Protein AF-A0A6N2MLY2-F1 (afdb_monomer_lite)

Organism: Salix viminalis (NCBI:txid40686)

Structure (mmCIF, N/CA/C/O backbone):
data_AF-A0A6N2MLY2-F1
#
_entry.id   AF-A0A6N2MLY2-F1
#
loop_
_atom_site.group_PDB
_atom_site.id
_atom_site.type_symbol
_atom_site.label_atom_id
_atom_site.label_alt_id
_atom_site.label_comp_id
_atom_site.label_asym_id
_atom_site.label_entity_id
_atom_site.label_seq_id
_atom_site.pdbx_PDB_ins_code
_atom_site.Cartn_x
_atom_site.Cartn_y
_atom_site.Cartn_z
_atom_site.occupancy
_atom_site.B_iso_or_equiv
_atom_site.auth_seq_id
_atom_site.auth_comp_id
_atom_site.auth_asym_id
_atom_site.auth_atom_id
_atom_site.pdbx_PDB_model_num
ATOM 1 N N . MET A 1 1 ? 10.409 -13.045 -7.594 1.00 63.88 1 MET A N 1
ATOM 2 C CA . MET A 1 1 ? 9.392 -12.150 -8.191 1.00 63.88 1 MET A CA 1
ATOM 3 C C . MET A 1 1 ? 9.226 -10.925 -7.301 1.00 63.88 1 MET A C 1
ATOM 5 O O . MET A 1 1 ? 9.151 -11.093 -6.085 1.00 63.88 1 MET A O 1
ATOM 9 N N . TYR A 1 2 ? 9.205 -9.722 -7.879 1.00 81.88 2 TYR A N 1
ATOM 10 C CA . TYR A 1 2 ? 8.959 -8.477 -7.143 1.00 81.88 2 TYR A CA 1
ATOM 11 C C . TYR A 1 2 ? 7.535 -8.428 -6.559 1.00 81.88 2 TYR A C 1
ATOM 13 O O . TYR A 1 2 ? 6.703 -9.290 -6.843 1.00 81.88 2 TYR A O 1
ATOM 21 N N . ALA A 1 3 ? 7.264 -7.439 -5.702 1.00 81.50 3 ALA A N 1
ATOM 22 C CA . ALA A 1 3 ? 5.965 -7.235 -5.044 1.00 81.50 3 ALA A CA 1
ATOM 23 C C . ALA A 1 3 ? 5.472 -8.386 -4.131 1.00 81.50 3 ALA A C 1
ATOM 25 O O . ALA A 1 3 ? 4.302 -8.429 -3.742 1.00 81.50 3 ALA A O 1
ATOM 26 N N . ARG A 1 4 ? 6.360 -9.304 -3.718 1.00 87.38 4 ARG A N 1
ATOM 27 C CA . ARG A 1 4 ? 6.032 -10.405 -2.790 1.00 87.38 4 ARG A CA 1
ATOM 28 C C . ARG A 1 4 ? 5.510 -9.903 -1.440 1.00 87.38 4 ARG A C 1
ATOM 30 O O . ARG A 1 4 ? 4.517 -10.422 -0.945 1.00 87.38 4 ARG A O 1
ATOM 37 N N . LYS A 1 5 ? 6.123 -8.851 -0.891 1.00 86.06 5 LYS A N 1
ATOM 38 C CA . LYS A 1 5 ? 5.700 -8.247 0.384 1.00 86.06 5 LYS A CA 1
ATOM 39 C C . LYS A 1 5 ? 4.276 -7.684 0.317 1.00 86.06 5 LYS A C 1
ATOM 41 O O . LYS A 1 5 ? 3.525 -7.812 1.278 1.00 86.06 5 LYS A O 1
ATOM 46 N N . GLY A 1 6 ? 3.893 -7.100 -0.824 1.00 86.81 6 GLY A N 1
ATOM 47 C CA . GLY A 1 6 ? 2.525 -6.634 -1.064 1.00 86.81 6 GLY A CA 1
ATOM 48 C C . GLY A 1 6 ? 1.519 -7.785 -1.092 1.00 86.81 6 GLY A C 1
ATOM 49 O O . GLY A 1 6 ? 0.458 -7.688 -0.482 1.00 86.81 6 GLY A O 1
ATOM 50 N N . TYR A 1 7 ? 1.871 -8.904 -1.732 1.00 87.94 7 TYR A N 1
ATOM 51 C CA . TYR A 1 7 ? 1.053 -10.119 -1.697 1.00 87.94 7 TYR A CA 1
ATOM 52 C C . TYR A 1 7 ? 0.901 -10.673 -0.277 1.00 87.94 7 TYR A C 1
ATOM 54 O O . TYR A 1 7 ? -0.216 -10.957 0.138 1.00 87.94 7 TYR A O 1
ATOM 62 N N . GLU A 1 8 ? 1.994 -10.792 0.477 1.00 88.88 8 GLU A N 1
ATOM 63 C CA . GLU A 1 8 ? 1.965 -11.290 1.857 1.00 88.88 8 GLU A CA 1
ATOM 64 C C . GLU A 1 8 ? 1.076 -10.411 2.748 1.00 88.88 8 GLU A C 1
ATOM 66 O O . GLU A 1 8 ? 0.329 -10.930 3.569 1.00 88.88 8 GLU A O 1
ATOM 71 N N . LEU A 1 9 ? 1.097 -9.085 2.564 1.00 88.38 9 LEU A N 1
ATOM 72 C CA . LEU A 1 9 ? 0.216 -8.160 3.285 1.00 88.38 9 LEU A CA 1
ATOM 73 C C . LEU A 1 9 ? -1.272 -8.455 3.036 1.00 88.38 9 LEU A C 1
ATOM 75 O O . LEU A 1 9 ? -2.050 -8.521 3.982 1.00 88.38 9 LEU A O 1
ATOM 79 N N . VAL A 1 10 ? -1.660 -8.655 1.775 1.00 89.38 10 VAL A N 1
ATOM 80 C CA . VAL A 1 10 ? -3.052 -8.974 1.415 1.00 89.38 10 VAL A CA 1
ATOM 81 C C . VAL A 1 10 ? -3.424 -10.398 1.831 1.00 89.38 10 VAL A C 1
ATOM 83 O O . VAL A 1 10 ? -4.554 -10.639 2.240 1.00 89.38 10 VAL A O 1
ATOM 86 N N . LYS A 1 11 ? -2.484 -11.345 1.760 1.00 89.88 11 LYS A N 1
ATOM 87 C CA . LYS A 1 11 ? -2.694 -12.726 2.205 1.00 89.88 11 LYS A CA 1
ATOM 88 C C . LYS A 1 11 ? -2.985 -12.787 3.702 1.00 89.88 11 LYS A C 1
ATOM 90 O O . LYS A 1 11 ? -3.939 -13.440 4.101 1.00 89.88 11 LYS A O 1
ATOM 95 N N . ASP A 1 12 ? -2.199 -12.089 4.514 1.00 86.81 12 ASP A N 1
ATOM 96 C CA . ASP A 1 12 ? -2.404 -12.066 5.964 1.00 86.81 12 ASP A CA 1
ATOM 97 C C . ASP A 1 12 ? -3.731 -11.407 6.331 1.00 86.81 12 ASP A C 1
ATOM 99 O O . ASP A 1 12 ? -4.419 -11.875 7.231 1.00 86.81 12 ASP A O 1
ATOM 103 N N . LEU A 1 13 ? -4.122 -10.371 5.587 1.00 85.44 13 LEU A N 1
ATOM 104 C CA . LEU A 1 13 ? -5.439 -9.762 5.724 1.00 85.44 13 LEU A CA 1
ATOM 105 C C . LEU A 1 13 ? -6.563 -10.759 5.406 1.00 85.44 13 LEU A C 1
ATOM 107 O O . LEU A 1 13 ? -7.532 -10.842 6.150 1.00 85.44 13 LEU A O 1
ATOM 111 N N . ALA A 1 14 ? -6.424 -11.532 4.326 1.00 86.56 14 ALA A N 1
ATOM 112 C CA . ALA A 1 14 ? -7.412 -12.528 3.913 1.00 86.56 14 ALA A CA 1
ATOM 113 C C . ALA A 1 14 ? -7.508 -13.729 4.868 1.00 86.56 14 ALA A C 1
ATOM 115 O O . ALA A 1 14 ? -8.560 -14.356 4.948 1.00 86.56 14 ALA A O 1
ATOM 116 N N . ASN A 1 15 ? -6.422 -14.048 5.575 1.00 86.56 15 ASN A N 1
ATOM 117 C CA . ASN A 1 15 ? -6.395 -15.108 6.582 1.00 86.56 15 ASN A CA 1
ATOM 118 C C . ASN A 1 15 ? -7.015 -14.682 7.923 1.00 86.56 15 ASN A C 1
ATOM 120 O O . ASN A 1 15 ? -7.272 -15.541 8.762 1.00 86.56 15 ASN A O 1
ATOM 124 N N . GLY A 1 16 ? -7.215 -13.381 8.153 1.00 80.44 16 GLY A N 1
ATOM 125 C CA . GLY A 1 16 ? -7.875 -12.877 9.355 1.00 80.44 16 GLY A CA 1
ATOM 126 C C . GLY A 1 16 ? -9.379 -13.162 9.360 1.00 80.44 16 GLY A C 1
ATOM 127 O O . GLY A 1 16 ? -10.010 -13.293 8.308 1.00 80.44 16 GLY A O 1
ATOM 128 N N . GLU A 1 17 ? -9.978 -13.223 10.550 1.00 80.50 17 GLU A N 1
ATOM 129 C CA . GLU A 1 17 ? -11.432 -13.342 10.677 1.00 80.50 17 GLU A CA 1
ATOM 130 C C . GLU A 1 17 ? -12.141 -12.110 10.097 1.00 80.50 17 GLU A C 1
ATOM 132 O O . GLU A 1 17 ? -11.753 -10.959 10.333 1.00 80.50 17 GLU A O 1
ATOM 137 N N . LYS A 1 18 ? -13.209 -12.345 9.325 1.00 75.56 18 LYS A N 1
ATOM 138 C CA . LYS A 1 18 ? -13.966 -11.271 8.671 1.00 75.56 18 LYS A CA 1
ATOM 139 C C . LYS A 1 18 ? -14.550 -10.315 9.711 1.00 75.56 18 LYS A C 1
ATOM 141 O O . LYS A 1 18 ? -15.327 -10.716 10.568 1.00 75.56 18 LYS A O 1
ATOM 146 N N . GLY A 1 19 ? -14.221 -9.031 9.579 1.00 72.00 19 GLY A N 1
ATOM 147 C CA . GLY A 1 19 ? -14.690 -7.977 10.481 1.00 72.00 19 GLY A CA 1
ATOM 148 C C . GLY A 1 19 ? -13.835 -7.791 11.736 1.00 72.00 19 GLY A C 1
ATOM 149 O O . GLY A 1 19 ? -14.078 -6.839 12.474 1.00 72.00 19 GLY A O 1
ATOM 150 N N . GLN A 1 20 ? -12.819 -8.630 11.961 1.00 80.06 20 GLN A N 1
ATOM 151 C CA . GLN A 1 20 ? -11.852 -8.420 13.030 1.00 80.06 20 GLN A CA 1
ATOM 152 C C . GLN A 1 20 ? -10.712 -7.521 12.544 1.00 80.06 20 GLN A C 1
ATOM 154 O O . GLN A 1 20 ? -10.056 -7.790 11.535 1.00 80.06 20 GLN A O 1
ATOM 159 N N . LEU A 1 21 ? -10.431 -6.457 13.296 1.00 83.44 21 LEU A N 1
ATOM 160 C CA . LEU A 1 21 ? -9.288 -5.601 13.015 1.00 83.44 21 LEU A CA 1
ATOM 161 C C . LEU A 1 21 ? -7.997 -6.300 13.463 1.00 83.44 21 LEU A C 1
ATOM 163 O O . LEU A 1 21 ? -7.779 -6.539 14.652 1.00 83.44 21 LEU A O 1
ATOM 167 N N . GLN A 1 22 ? -7.130 -6.608 12.502 1.00 85.62 22 GLN A N 1
ATOM 168 C CA . GLN A 1 22 ? -5.763 -7.058 12.773 1.00 85.62 22 GLN A CA 1
ATOM 169 C C . GLN A 1 22 ? -4.885 -5.873 13.228 1.00 85.62 22 GLN A C 1
ATOM 171 O O . GLN A 1 22 ? -5.194 -4.730 12.884 1.00 85.62 22 GLN A O 1
ATOM 176 N N . PRO A 1 23 ? -3.785 -6.080 13.972 1.00 86.94 23 PRO A N 1
ATOM 177 C CA . PRO A 1 23 ? -2.847 -5.004 14.296 1.00 86.94 23 PRO A CA 1
ATOM 178 C C . PRO A 1 23 ? -2.281 -4.332 13.038 1.00 86.94 23 PRO A C 1
ATOM 180 O O . PRO A 1 23 ? -1.987 -5.000 12.042 1.00 86.94 23 PRO A O 1
ATOM 183 N N . PHE A 1 24 ? -2.110 -3.009 13.066 1.00 85.31 24 PHE A N 1
ATOM 184 C CA . PHE A 1 24 ? -1.553 -2.284 11.928 1.00 85.31 24 PHE A CA 1
ATOM 185 C C . PHE A 1 24 ? -0.102 -2.712 11.642 1.00 85.31 24 PHE A C 1
ATOM 187 O O . PHE A 1 24 ? 0.805 -2.521 12.453 1.00 85.31 24 PHE A O 1
ATOM 194 N N . ASN A 1 25 ? 0.145 -3.274 10.456 1.00 82.06 25 ASN A N 1
ATOM 195 C CA . ASN A 1 25 ? 1.451 -3.830 10.108 1.00 82.06 25 ASN A CA 1
ATOM 196 C C . ASN A 1 25 ? 2.447 -2.760 9.613 1.00 82.06 25 ASN A C 1
ATOM 198 O O . ASN A 1 25 ? 2.718 -2.639 8.416 1.00 82.06 25 ASN A O 1
ATOM 202 N N . VAL A 1 26 ? 3.038 -2.009 10.551 1.00 75.38 26 VAL A N 1
ATOM 203 C CA . VAL A 1 26 ? 4.059 -0.977 10.267 1.00 75.38 26 VAL A CA 1
ATOM 204 C C . VAL A 1 26 ? 5.289 -1.574 9.570 1.00 75.38 26 VAL A C 1
A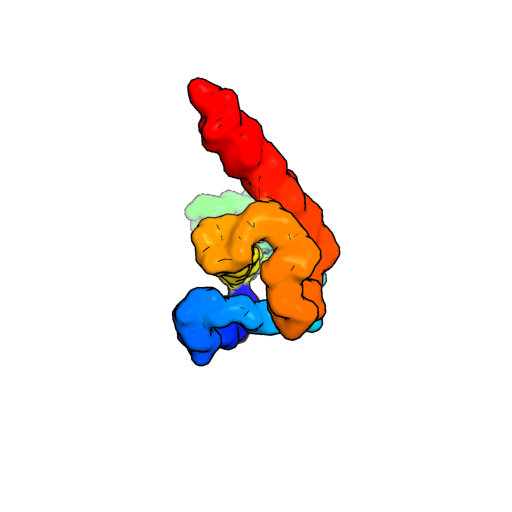TOM 206 O O . VAL A 1 26 ? 5.856 -0.976 8.658 1.00 75.38 26 VAL A O 1
ATOM 209 N N . ARG A 1 27 ? 5.689 -2.798 9.939 1.00 70.56 27 ARG A N 1
ATOM 210 C CA . ARG A 1 27 ? 6.902 -3.449 9.413 1.00 70.56 27 ARG A CA 1
ATOM 211 C C . ARG A 1 27 ? 6.833 -3.703 7.906 1.00 70.56 27 ARG A C 1
ATOM 213 O O . ARG A 1 27 ? 7.859 -3.700 7.228 1.00 70.56 27 ARG A O 1
ATOM 220 N N . ARG A 1 28 ? 5.634 -3.920 7.361 1.00 68.50 28 ARG A N 1
ATOM 221 C CA . ARG A 1 28 ? 5.431 -4.152 5.924 1.00 68.50 28 ARG A CA 1
ATOM 222 C C . ARG A 1 28 ? 5.238 -2.876 5.116 1.00 68.50 28 ARG A C 1
ATOM 224 O O . ARG A 1 28 ? 5.356 -2.941 3.897 1.00 68.50 28 ARG A O 1
ATOM 231 N N . PHE A 1 29 ? 5.103 -1.710 5.749 1.00 67.44 29 PHE A N 1
ATOM 232 C CA . PHE A 1 29 ? 5.168 -0.430 5.034 1.00 67.44 29 PHE A CA 1
ATOM 233 C C . PHE A 1 29 ? 6.541 -0.145 4.407 1.00 67.44 29 PHE A C 1
ATOM 235 O O . PHE A 1 29 ? 6.625 0.702 3.530 1.00 67.44 29 PHE A O 1
ATOM 242 N N . VAL A 1 30 ? 7.575 -0.943 4.715 1.00 71.25 30 VAL A N 1
ATOM 243 C CA . VAL A 1 30 ? 8.858 -1.005 3.977 1.00 71.25 30 VAL A CA 1
ATOM 244 C C . VAL A 1 30 ? 8.673 -1.354 2.482 1.00 71.25 30 VAL A C 1
ATOM 246 O O . VAL A 1 30 ? 9.605 -1.218 1.689 1.00 71.25 30 VAL A O 1
ATOM 249 N N . ILE A 1 31 ? 7.471 -1.765 2.050 1.00 79.50 31 ILE A N 1
ATOM 250 C CA . ILE A 1 31 ? 7.089 -1.788 0.626 1.00 79.50 31 ILE A CA 1
ATOM 251 C C . ILE A 1 31 ? 7.318 -0.413 -0.025 1.00 79.50 31 ILE A C 1
ATOM 253 O O . ILE A 1 31 ? 7.704 -0.373 -1.189 1.00 79.50 31 ILE A O 1
ATOM 257 N N . SER A 1 32 ? 7.163 0.699 0.706 1.00 79.75 32 SER A N 1
ATOM 258 C CA . SER A 1 32 ? 7.445 2.045 0.191 1.00 79.75 32 SER A CA 1
ATOM 259 C C . SER A 1 32 ? 8.893 2.184 -0.282 1.00 79.75 32 SER A C 1
ATOM 261 O O . SER A 1 32 ? 9.111 2.631 -1.402 1.00 79.75 32 SER A O 1
ATOM 263 N N . CYS A 1 33 ? 9.872 1.696 0.488 1.00 84.31 33 CYS A N 1
ATOM 264 C CA . CYS A 1 33 ? 11.281 1.705 0.090 1.00 84.31 33 CYS A CA 1
ATOM 265 C C . CYS A 1 33 ? 11.521 0.880 -1.184 1.00 84.31 33 CYS A C 1
ATOM 267 O O . CYS A 1 33 ? 12.276 1.296 -2.058 1.00 84.31 33 CYS A O 1
ATOM 269 N N . GLN A 1 34 ? 10.852 -0.272 -1.321 1.00 85.81 34 GLN A N 1
ATOM 270 C CA . GLN A 1 34 ? 10.934 -1.085 -2.542 1.00 85.81 34 GLN A CA 1
ATOM 271 C C . GLN A 1 34 ? 10.296 -0.385 -3.745 1.00 85.81 34 GLN A C 1
ATOM 273 O O . GLN A 1 34 ? 10.815 -0.477 -4.854 1.00 85.81 34 GLN A O 1
ATOM 278 N N . CYS A 1 35 ? 9.186 0.325 -3.539 1.00 89.75 35 CYS A N 1
ATOM 279 C CA . CYS A 1 35 ? 8.576 1.144 -4.579 1.00 89.75 35 CYS A CA 1
ATOM 280 C C . CYS A 1 35 ? 9.505 2.286 -5.002 1.00 89.75 35 CYS A C 1
ATOM 282 O O . CYS A 1 35 ? 9.659 2.513 -6.195 1.00 89.75 35 CYS A O 1
ATOM 284 N N . THR A 1 36 ? 10.167 2.959 -4.059 1.00 92.31 36 THR A N 1
ATOM 285 C CA . THR A 1 36 ? 11.156 3.995 -4.382 1.00 92.31 36 THR A CA 1
ATOM 286 C C . THR A 1 36 ? 12.289 3.423 -5.228 1.00 92.31 36 THR A C 1
ATOM 288 O O . THR A 1 36 ? 12.603 3.985 -6.272 1.00 92.31 36 THR A O 1
ATOM 291 N N . GLN A 1 37 ? 12.840 2.269 -4.842 1.00 91.88 37 GLN A N 1
ATOM 292 C CA . GLN A 1 37 ? 13.900 1.612 -5.606 1.00 91.88 37 GLN A CA 1
ATOM 293 C C . GLN A 1 37 ? 13.461 1.290 -7.043 1.00 91.88 37 GLN A C 1
ATOM 295 O O . GLN A 1 37 ? 14.121 1.693 -7.995 1.00 91.88 37 GLN A O 1
ATOM 300 N N . HIS A 1 38 ? 12.312 0.631 -7.216 1.00 93.06 38 HIS A N 1
ATOM 301 C CA . HIS A 1 38 ? 11.808 0.289 -8.549 1.00 93.06 38 HIS A CA 1
ATOM 302 C C . HIS A 1 38 ? 11.442 1.508 -9.394 1.00 93.06 38 HIS A C 1
ATOM 304 O O . HIS A 1 38 ? 11.536 1.453 -10.616 1.00 93.06 38 HIS A O 1
ATOM 310 N N . TYR A 1 39 ? 11.018 2.603 -8.765 1.00 94.38 39 TYR A N 1
ATOM 311 C CA . TYR A 1 39 ? 10.770 3.858 -9.462 1.00 94.38 39 TYR A CA 1
ATOM 312 C C . TYR A 1 39 ? 12.068 4.470 -10.003 1.00 94.38 39 TYR A C 1
ATOM 314 O O . TYR A 1 39 ? 12.100 4.890 -11.158 1.00 94.38 39 TYR A O 1
ATOM 322 N N . LEU A 1 40 ? 13.142 4.467 -9.208 1.00 96.06 40 LEU A N 1
ATOM 323 C CA . LEU A 1 40 ? 14.454 4.955 -9.639 1.00 96.06 40 LEU A CA 1
ATOM 324 C C . LEU A 1 40 ? 15.039 4.092 -10.766 1.00 96.06 40 LEU A C 1
ATOM 326 O O . LEU A 1 40 ? 15.507 4.631 -11.765 1.00 96.06 40 LEU A O 1
ATOM 330 N N . GLU A 1 41 ? 14.951 2.765 -10.645 1.00 94.38 41 GLU A N 1
ATOM 331 C CA . GLU A 1 41 ? 15.390 1.816 -11.682 1.00 94.38 41 GLU A CA 1
ATOM 332 C C . GLU A 1 41 ? 14.610 2.006 -12.991 1.00 94.38 41 GLU A C 1
ATOM 334 O O . GLU A 1 41 ? 15.200 2.098 -14.067 1.00 94.38 41 GLU A O 1
ATOM 339 N N . LEU A 1 42 ? 13.282 2.147 -12.902 1.00 94.56 42 LEU A N 1
ATOM 340 C CA . LEU A 1 42 ? 12.432 2.452 -14.051 1.00 94.56 42 LEU A CA 1
ATOM 341 C C . LEU A 1 42 ? 12.839 3.772 -14.716 1.00 94.56 42 LEU A C 1
ATOM 343 O O . LEU A 1 42 ? 12.949 3.838 -15.938 1.00 94.56 42 LEU A O 1
ATOM 347 N N . GLN A 1 43 ? 13.072 4.819 -13.924 1.00 95.00 43 GLN A N 1
ATOM 348 C CA . GLN A 1 43 ? 13.468 6.123 -14.445 1.00 95.00 43 GLN A CA 1
ATOM 349 C C . GLN A 1 43 ? 14.827 6.061 -15.155 1.00 95.00 43 GLN A C 1
ATOM 351 O O . GLN A 1 43 ? 14.978 6.665 -16.215 1.00 95.00 43 GLN A O 1
ATOM 356 N N . ALA A 1 44 ? 15.793 5.326 -14.601 1.00 95.00 44 ALA A N 1
ATOM 357 C CA . ALA A 1 44 ? 17.102 5.133 -15.217 1.00 95.00 44 ALA A CA 1
ATOM 358 C C . ALA A 1 44 ? 16.993 4.415 -16.572 1.00 95.00 44 ALA A C 1
ATOM 360 O O . ALA A 1 44 ? 17.578 4.872 -17.552 1.00 95.00 44 ALA A O 1
ATOM 361 N N . LEU A 1 45 ? 16.187 3.351 -16.657 1.00 92.38 45 LEU A N 1
ATOM 362 C CA . LEU A 1 45 ? 15.969 2.617 -17.908 1.00 92.38 45 LEU A CA 1
ATOM 363 C C . LEU A 1 45 ? 15.261 3.465 -18.968 1.00 92.38 45 LEU A C 1
ATOM 365 O O . LEU A 1 45 ? 15.645 3.435 -20.134 1.00 92.38 45 LEU A O 1
ATOM 369 N N . ILE A 1 46 ? 14.257 4.255 -18.573 1.00 90.19 46 ILE A N 1
ATOM 370 C CA . ILE A 1 46 ? 13.571 5.171 -19.494 1.00 90.19 46 ILE A CA 1
ATOM 371 C C . ILE A 1 46 ? 14.552 6.203 -20.060 1.00 90.19 46 ILE A C 1
ATOM 373 O O . ILE A 1 46 ? 14.543 6.435 -21.265 1.00 90.19 46 ILE A O 1
ATOM 377 N N . ARG A 1 47 ? 15.413 6.789 -19.217 1.00 92.50 47 ARG A N 1
ATOM 378 C CA . ARG A 1 47 ? 16.427 7.759 -19.665 1.00 92.50 47 ARG A CA 1
ATOM 379 C C . ARG A 1 47 ? 17.419 7.134 -20.640 1.00 92.50 47 ARG A C 1
ATOM 381 O O . ARG A 1 47 ? 17.634 7.690 -21.707 1.00 92.50 47 ARG A O 1
ATOM 388 N N . LYS A 1 48 ? 17.936 5.947 -20.318 1.00 91.06 48 LYS A N 1
ATOM 389 C CA . LYS A 1 48 ? 18.857 5.212 -21.192 1.00 91.06 48 LYS A CA 1
ATOM 390 C C . LYS A 1 48 ? 18.250 4.958 -22.579 1.00 91.06 48 LYS A C 1
ATOM 392 O O . LYS A 1 48 ? 18.868 5.266 -23.589 1.00 91.06 48 LYS A O 1
ATOM 397 N N . MET A 1 49 ? 17.007 4.472 -22.635 1.00 89.12 49 MET A N 1
ATOM 398 C CA . MET A 1 49 ? 16.321 4.234 -23.914 1.00 89.12 49 MET A CA 1
ATOM 399 C C . MET A 1 49 ? 16.072 5.526 -24.709 1.00 89.12 49 MET A C 1
ATOM 401 O O . MET A 1 49 ? 16.105 5.502 -25.938 1.00 89.12 49 MET A O 1
ATOM 405 N N . GLN A 1 50 ? 15.823 6.651 -24.026 1.00 87.75 50 GLN A N 1
ATOM 406 C CA . GLN A 1 50 ? 15.675 7.963 -24.665 1.00 87.75 50 GLN A CA 1
ATOM 407 C C . GLN A 1 50 ? 16.996 8.463 -25.263 1.00 87.75 50 GLN A C 1
ATOM 409 O O . GLN A 1 50 ? 16.996 8.974 -26.380 1.00 87.75 50 GLN A O 1
ATOM 414 N N . GLU A 1 51 ? 18.108 8.302 -24.544 1.00 89.69 51 GLU A N 1
ATOM 415 C CA . GLU A 1 51 ? 19.454 8.682 -24.998 1.00 89.69 51 GLU A CA 1
ATOM 416 C C . GLU A 1 51 ? 19.900 7.863 -26.216 1.00 89.69 51 GLU A C 1
ATOM 418 O O . GLU A 1 51 ? 20.493 8.403 -27.146 1.00 89.69 51 GLU A O 1
ATOM 423 N N . GLU A 1 52 ? 19.552 6.578 -26.254 1.00 86.81 52 GLU A N 1
ATOM 424 C CA . GLU A 1 52 ? 19.848 5.681 -27.376 1.00 86.81 52 GLU A CA 1
ATOM 425 C C . GLU A 1 52 ? 18.889 5.865 -28.573 1.00 86.81 52 GLU A C 1
ATOM 427 O O . GLU A 1 52 ? 19.017 5.168 -29.579 1.00 86.81 52 GLU A O 1
ATOM 432 N N . SER A 1 53 ? 17.936 6.808 -28.507 1.00 78.62 53 SER A N 1
ATOM 433 C CA . SER A 1 53 ? 16.901 7.052 -29.532 1.00 78.62 53 SER A CA 1
ATOM 434 C C . SER A 1 53 ? 16.101 5.798 -29.922 1.00 78.62 53 SER A C 1
ATOM 436 O O . SER A 1 53 ? 15.647 5.652 -31.057 1.00 78.62 53 SER A O 1
ATOM 438 N N . VAL A 1 54 ? 15.921 4.876 -28.972 1.00 76.50 54 VAL A N 1
ATOM 439 C CA . VAL A 1 54 ? 15.226 3.609 -29.206 1.00 76.50 54 VAL A CA 1
ATOM 440 C C . VAL A 1 54 ? 13.726 3.866 -29.310 1.00 76.50 54 VAL A C 1
ATOM 442 O O . VAL A 1 54 ? 13.096 4.330 -28.356 1.00 76.50 54 VAL A O 1
ATOM 445 N N . ASP A 1 55 ? 13.125 3.517 -30.451 1.00 73.19 55 ASP A N 1
ATOM 446 C CA . ASP A 1 55 ? 11.669 3.520 -30.570 1.00 73.19 55 ASP A CA 1
ATOM 447 C C . ASP A 1 55 ? 11.082 2.398 -29.702 1.00 73.19 55 ASP A C 1
ATOM 449 O O . ASP A 1 55 ? 11.180 1.209 -30.013 1.00 73.19 55 ASP A O 1
ATOM 453 N N . VAL A 1 56 ? 10.446 2.796 -28.599 1.00 69.44 56 VAL A N 1
ATOM 454 C CA . VAL A 1 56 ? 9.802 1.919 -27.610 1.00 69.44 56 VAL A CA 1
ATOM 455 C C . VAL A 1 56 ? 8.672 1.077 -28.220 1.00 69.44 56 VAL A C 1
ATOM 457 O O . VAL A 1 56 ? 8.324 0.030 -27.669 1.00 69.44 56 VAL A O 1
ATOM 460 N N . ARG A 1 57 ? 8.063 1.521 -29.329 1.00 67.31 57 ARG A N 1
ATOM 461 C CA . ARG A 1 57 ? 6.967 0.808 -30.005 1.00 67.31 57 ARG A CA 1
ATOM 462 C C . ARG A 1 57 ? 7.479 -0.300 -30.912 1.00 67.31 57 ARG A C 1
ATOM 464 O O . ARG A 1 57 ? 6.844 -1.353 -30.979 1.00 67.31 57 ARG A O 1
ATOM 471 N N . GLU A 1 58 ? 8.608 -0.075 -31.571 1.00 68.75 58 GLU A N 1
ATOM 472 C CA . GLU A 1 58 ? 9.171 -1.018 -32.542 1.00 68.75 58 GLU A CA 1
ATOM 473 C C . GLU A 1 58 ? 10.225 -1.940 -31.921 1.00 68.75 58 GLU A C 1
ATOM 475 O O . GLU A 1 58 ? 10.352 -3.102 -32.310 1.00 68.75 58 GLU A O 1
ATOM 480 N N . THR A 1 59 ? 10.928 -1.472 -30.888 1.00 68.88 59 THR A N 1
ATOM 481 C CA . THR A 1 59 ? 12.085 -2.169 -30.325 1.00 68.88 59 THR A CA 1
ATOM 482 C C . THR A 1 59 ? 11.789 -2.688 -28.922 1.00 68.88 59 THR A C 1
ATOM 484 O O . THR A 1 59 ? 11.877 -1.980 -27.920 1.00 68.88 59 THR A O 1
ATOM 487 N N . ARG A 1 60 ? 11.473 -3.982 -28.833 1.00 80.12 60 ARG A N 1
ATOM 488 C CA . ARG A 1 60 ? 11.304 -4.711 -27.564 1.00 80.12 60 ARG A CA 1
ATOM 489 C C . ARG A 1 60 ? 12.640 -5.284 -27.083 1.00 80.12 60 ARG A C 1
ATOM 491 O O . ARG A 1 60 ? 12.816 -6.498 -27.008 1.00 80.12 60 ARG A O 1
ATOM 498 N N . ASN A 1 61 ? 13.607 -4.408 -26.824 1.00 84.44 61 ASN A N 1
ATOM 499 C CA . ASN A 1 61 ? 14.920 -4.804 -26.311 1.00 84.44 61 ASN A CA 1
ATOM 500 C C . ASN A 1 61 ? 14.856 -5.218 -24.822 1.00 84.44 61 ASN A C 1
ATOM 502 O O . ASN A 1 61 ? 13.806 -5.170 -24.176 1.00 84.44 61 ASN A O 1
ATOM 506 N N . SER A 1 62 ? 15.992 -5.642 -24.260 1.00 88.62 62 SER A N 1
ATOM 507 C CA . SER A 1 62 ? 16.094 -6.020 -22.842 1.00 88.62 62 SER A CA 1
ATOM 508 C C . SER A 1 62 ? 15.653 -4.902 -21.893 1.00 88.62 62 SER A C 1
ATOM 510 O O . SER A 1 62 ? 15.000 -5.174 -20.886 1.00 88.62 62 SER A O 1
ATOM 512 N N . ASP A 1 63 ? 15.970 -3.653 -22.230 1.00 89.12 63 ASP A N 1
ATOM 513 C CA . ASP A 1 63 ? 15.696 -2.486 -21.391 1.00 89.12 63 ASP A CA 1
ATOM 514 C C . ASP A 1 63 ? 14.197 -2.167 -21.343 1.00 89.12 63 ASP A C 1
ATOM 516 O O . ASP A 1 63 ? 13.666 -1.878 -20.268 1.00 89.12 63 ASP A O 1
ATOM 520 N N . HIS A 1 64 ? 13.487 -2.338 -22.465 1.00 89.25 64 HIS A N 1
ATOM 521 C CA . HIS A 1 64 ? 12.029 -2.253 -22.529 1.00 89.25 64 HIS A CA 1
ATOM 522 C C . HIS A 1 64 ? 11.372 -3.243 -21.561 1.00 89.25 64 HIS A C 1
ATOM 524 O O . HIS A 1 64 ? 10.516 -2.869 -20.755 1.00 89.25 64 HIS A O 1
ATOM 530 N N . TYR A 1 65 ? 11.782 -4.515 -21.604 1.00 90.69 65 TYR A N 1
ATOM 531 C CA . TYR A 1 65 ? 11.226 -5.535 -20.714 1.00 90.69 65 TYR A CA 1
ATOM 532 C C . TYR A 1 65 ? 11.630 -5.320 -19.249 1.00 90.69 65 TYR A C 1
ATOM 534 O O . TYR A 1 65 ? 10.807 -5.541 -18.359 1.00 90.69 65 TYR A O 1
ATOM 542 N N . GLY A 1 66 ? 12.845 -4.830 -18.986 1.00 92.19 66 GLY A N 1
ATOM 543 C CA . GLY A 1 66 ? 13.273 -4.412 -17.649 1.00 92.19 66 GLY A CA 1
ATOM 544 C C . GLY A 1 66 ? 12.375 -3.308 -17.085 1.00 92.19 66 GLY A C 1
ATOM 545 O O . GLY A 1 66 ? 11.809 -3.454 -15.998 1.00 92.19 66 GLY A O 1
ATOM 546 N N . ALA A 1 67 ? 12.151 -2.245 -17.863 1.00 91.94 67 ALA A N 1
ATOM 547 C CA . ALA A 1 67 ? 11.267 -1.142 -17.500 1.00 91.94 67 ALA A CA 1
ATOM 548 C C . ALA A 1 67 ? 9.828 -1.630 -17.256 1.00 91.94 67 ALA A C 1
ATOM 550 O O . ALA A 1 67 ? 9.208 -1.281 -16.247 1.00 91.94 67 ALA A O 1
ATOM 551 N N . LEU A 1 68 ? 9.311 -2.506 -18.123 1.00 92.00 68 LEU A N 1
ATOM 552 C CA . LEU A 1 68 ? 7.977 -3.086 -17.970 1.00 92.00 68 LEU A CA 1
ATOM 553 C C . LEU A 1 68 ? 7.837 -3.867 -16.655 1.00 92.00 68 LEU A C 1
ATOM 555 O O . LEU A 1 68 ? 6.839 -3.713 -15.949 1.00 92.00 68 LEU A O 1
ATOM 559 N N . ILE A 1 69 ? 8.838 -4.668 -16.282 1.00 93.56 69 ILE A N 1
ATOM 560 C CA . ILE A 1 69 ? 8.823 -5.434 -15.029 1.00 93.56 69 ILE A CA 1
ATOM 561 C C . ILE A 1 69 ? 8.780 -4.497 -13.813 1.00 93.56 69 ILE A C 1
ATOM 563 O O . ILE A 1 69 ? 7.974 -4.724 -12.900 1.00 93.56 69 ILE A O 1
ATOM 567 N N . HIS A 1 70 ? 9.590 -3.435 -13.789 1.00 94.81 70 HIS A N 1
ATOM 568 C CA . HIS A 1 70 ? 9.565 -2.454 -12.700 1.00 94.81 70 HIS A CA 1
ATOM 569 C C . HIS A 1 70 ? 8.220 -1.722 -12.627 1.00 94.81 70 HIS A C 1
ATOM 571 O O . HIS A 1 70 ? 7.624 -1.631 -11.550 1.00 94.81 70 HIS A O 1
ATOM 577 N N . HIS A 1 71 ? 7.684 -1.287 -13.769 1.00 93.81 71 HIS A N 1
ATOM 578 C CA . HIS A 1 71 ? 6.385 -0.623 -13.847 1.00 93.81 71 HIS A CA 1
ATOM 579 C C . HIS A 1 71 ? 5.240 -1.507 -13.324 1.00 93.81 71 HIS A C 1
ATOM 581 O O . HIS A 1 71 ? 4.470 -1.093 -12.453 1.00 93.81 71 HIS A O 1
ATOM 587 N N . LEU A 1 72 ? 5.163 -2.760 -13.782 1.00 94.19 72 LEU A N 1
ATOM 588 C CA . LEU A 1 72 ? 4.156 -3.719 -13.316 1.00 94.19 72 LEU A CA 1
ATOM 589 C C . LEU A 1 72 ? 4.296 -4.016 -11.817 1.00 94.19 72 LEU A C 1
ATOM 591 O O . LEU A 1 72 ? 3.293 -4.166 -11.114 1.00 94.19 72 LEU A O 1
ATOM 595 N N . SER A 1 73 ? 5.527 -4.054 -11.304 1.00 93.19 73 SER A N 1
ATOM 596 C CA . SER A 1 73 ? 5.800 -4.255 -9.877 1.00 93.19 73 SER A CA 1
ATOM 597 C C . SER A 1 73 ? 5.280 -3.096 -9.024 1.00 93.19 73 SER A C 1
ATOM 599 O O . SER A 1 73 ? 4.669 -3.333 -7.978 1.00 93.19 73 SER A O 1
ATOM 601 N N . LEU A 1 74 ? 5.447 -1.854 -9.491 1.00 93.81 74 LEU A N 1
ATOM 602 C CA . LEU A 1 74 ? 4.899 -0.659 -8.843 1.00 93.81 74 LEU A CA 1
ATOM 603 C C . LEU A 1 74 ? 3.369 -0.685 -8.808 1.00 93.81 74 LEU A C 1
ATOM 605 O O . LEU A 1 74 ? 2.779 -0.489 -7.744 1.00 93.81 74 LEU A O 1
ATOM 609 N N . ILE A 1 75 ? 2.722 -0.982 -9.940 1.00 93.94 75 ILE A N 1
ATOM 610 C CA . ILE A 1 75 ? 1.255 -1.077 -10.022 1.00 93.94 75 ILE A CA 1
ATOM 611 C C . ILE A 1 75 ? 0.733 -2.148 -9.063 1.00 93.94 75 ILE A C 1
ATOM 613 O O . ILE A 1 75 ? -0.235 -1.918 -8.332 1.00 93.94 75 ILE A O 1
ATOM 617 N N . ARG A 1 76 ? 1.390 -3.311 -9.024 1.00 92.88 76 ARG A N 1
ATOM 618 C CA . ARG A 1 76 ? 0.997 -4.408 -8.138 1.00 92.88 76 ARG A CA 1
ATOM 619 C C . ARG A 1 76 ? 1.120 -4.021 -6.666 1.00 92.88 76 ARG A C 1
ATOM 621 O O . ARG A 1 76 ? 0.169 -4.226 -5.916 1.00 92.88 76 ARG A O 1
ATOM 628 N N . ASN A 1 77 ? 2.237 -3.415 -6.261 1.00 91.75 77 ASN A N 1
ATOM 629 C CA . ASN A 1 77 ? 2.415 -2.928 -4.891 1.00 91.75 77 ASN A CA 1
ATOM 630 C C . ASN A 1 77 ? 1.387 -1.852 -4.525 1.00 91.75 77 ASN A C 1
ATOM 632 O O . ASN A 1 77 ? 0.790 -1.934 -3.453 1.00 91.75 77 ASN A O 1
ATOM 636 N N . LYS A 1 78 ? 1.122 -0.892 -5.423 1.00 92.00 78 LYS A N 1
ATOM 637 C CA . LYS A 1 78 ? 0.088 0.136 -5.228 1.00 92.00 78 LYS A CA 1
ATOM 638 C C . LYS A 1 78 ? -1.276 -0.504 -4.975 1.00 92.00 78 LYS A C 1
ATOM 640 O O . LYS A 1 78 ? -1.935 -0.156 -3.999 1.00 92.00 78 LYS A O 1
ATOM 645 N N . ARG A 1 79 ? -1.675 -1.476 -5.802 1.00 93.06 79 ARG A N 1
ATOM 646 C CA . ARG A 1 79 ? -2.949 -2.193 -5.646 1.00 93.06 79 ARG A CA 1
ATOM 647 C C . ARG A 1 79 ? -3.029 -2.934 -4.310 1.00 93.06 79 ARG A C 1
ATOM 649 O O . ARG A 1 79 ? -4.043 -2.823 -3.632 1.00 93.06 79 ARG A O 1
ATOM 656 N N . CYS A 1 80 ? -1.977 -3.656 -3.920 1.00 91.81 80 CYS A N 1
ATOM 657 C CA . CYS A 1 80 ? -1.940 -4.381 -2.647 1.00 91.81 80 CYS A CA 1
ATOM 658 C C . CYS A 1 80 ? -2.044 -3.443 -1.434 1.00 91.81 80 CYS A C 1
ATOM 660 O O . CYS A 1 80 ? -2.806 -3.724 -0.512 1.00 91.81 80 CYS A O 1
ATOM 662 N N . LEU A 1 81 ? -1.317 -2.321 -1.447 1.00 90.69 81 LEU A N 1
ATOM 663 C CA . LEU A 1 81 ? -1.366 -1.325 -0.374 1.00 90.69 81 LEU A CA 1
ATOM 664 C C . LEU A 1 81 ? -2.743 -0.662 -0.282 1.00 90.69 81 LEU A C 1
ATOM 666 O O . LEU A 1 81 ? -3.296 -0.559 0.809 1.00 90.69 81 LEU A O 1
ATOM 670 N N . ME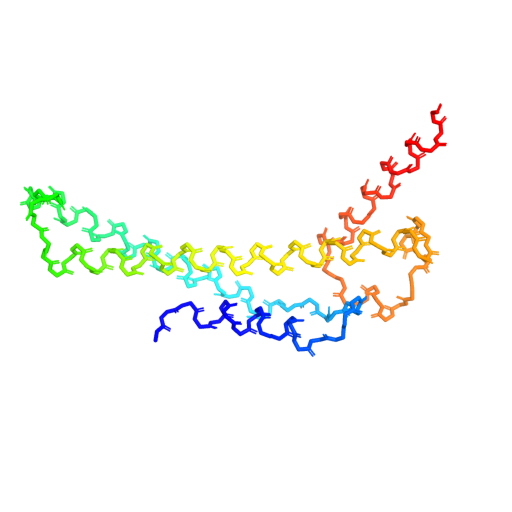T A 1 82 ? -3.316 -0.259 -1.419 1.00 92.25 82 MET A N 1
ATOM 671 C CA . MET A 1 82 ? -4.657 0.326 -1.456 1.00 92.25 82 MET A CA 1
ATOM 672 C C . MET A 1 82 ? -5.716 -0.656 -0.959 1.00 92.25 82 MET A C 1
ATOM 674 O O . MET A 1 82 ? -6.556 -0.266 -0.159 1.00 92.25 82 MET A O 1
ATOM 678 N N . ALA A 1 83 ? -5.655 -1.924 -1.376 1.00 92.06 83 ALA A N 1
ATOM 679 C CA . ALA A 1 83 ? -6.586 -2.950 -0.910 1.00 92.06 83 ALA A CA 1
ATOM 680 C C . ALA A 1 83 ? -6.504 -3.148 0.612 1.00 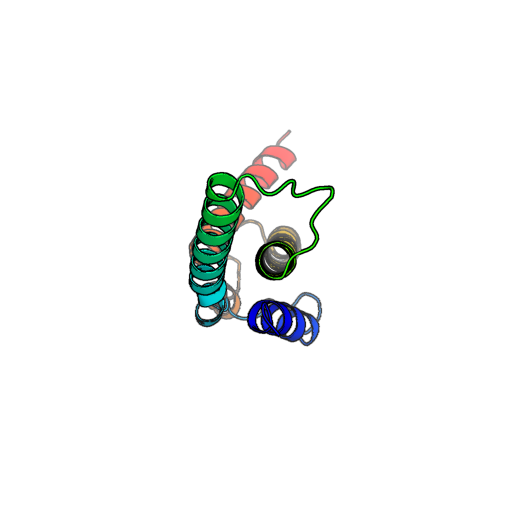92.06 83 ALA A C 1
ATOM 682 O O . ALA A 1 83 ? -7.534 -3.216 1.277 1.00 92.06 83 ALA A O 1
ATOM 683 N N . TYR A 1 84 ? -5.288 -3.182 1.166 1.00 90.62 84 TYR A N 1
ATOM 684 C CA . TYR A 1 84 ? -5.079 -3.297 2.608 1.00 90.62 84 TYR A CA 1
ATOM 685 C C . TYR A 1 84 ? -5.650 -2.100 3.379 1.00 90.62 84 TYR A C 1
ATOM 687 O O . TYR A 1 84 ? -6.402 -2.287 4.333 1.00 90.62 84 TYR A O 1
ATOM 695 N N . VAL A 1 85 ? -5.332 -0.872 2.955 1.00 91.06 85 VAL A N 1
ATOM 696 C CA . VAL A 1 85 ? -5.821 0.347 3.621 1.00 91.06 85 VAL A CA 1
ATOM 697 C C . VAL A 1 85 ? -7.339 0.477 3.493 1.00 91.06 85 VAL A C 1
ATOM 699 O O . VAL A 1 85 ? -8.003 0.789 4.475 1.00 91.06 85 VAL A O 1
ATOM 702 N N . HIS A 1 86 ? -7.896 0.199 2.312 1.00 91.81 86 HIS A N 1
ATOM 703 C CA . HIS A 1 86 ? -9.335 0.274 2.066 1.00 91.81 86 HIS A CA 1
ATOM 704 C C . HIS A 1 86 ? -10.113 -0.694 2.954 1.00 91.81 86 HIS A C 1
ATOM 706 O O . HIS A 1 86 ? -11.036 -0.284 3.647 1.00 91.81 86 HIS A O 1
ATOM 712 N N . ASN A 1 87 ? -9.709 -1.965 2.989 1.00 91.19 87 ASN A N 1
ATOM 713 C CA . ASN A 1 87 ? -10.394 -2.957 3.808 1.00 91.19 87 ASN A CA 1
ATOM 714 C C . ASN A 1 87 ? -10.353 -2.603 5.301 1.00 91.19 87 ASN A C 1
ATOM 716 O O . ASN A 1 87 ? -11.346 -2.754 6.007 1.00 91.19 87 ASN A O 1
ATOM 720 N N . ARG A 1 88 ? -9.224 -2.075 5.787 1.00 91.19 88 ARG A N 1
ATOM 721 C CA . ARG A 1 88 ? -9.137 -1.587 7.167 1.00 91.19 88 ARG A CA 1
ATOM 722 C C . ARG A 1 88 ? -10.051 -0.395 7.415 1.00 91.19 88 ARG A C 1
ATOM 724 O O . ARG A 1 88 ? -10.717 -0.370 8.444 1.00 91.19 88 ARG A O 1
ATOM 731 N N . ALA A 1 89 ? -10.122 0.554 6.482 1.00 91.44 89 ALA A N 1
ATOM 732 C CA . ALA A 1 89 ? -11.036 1.687 6.580 1.00 91.44 89 ALA A CA 1
ATOM 733 C C . ALA A 1 89 ? -12.504 1.232 6.651 1.00 91.44 89 ALA A C 1
ATOM 735 O O . ALA A 1 89 ? -13.235 1.739 7.493 1.00 91.44 89 ALA A O 1
ATOM 736 N N . GLU A 1 90 ? -12.919 0.235 5.862 1.00 90.88 90 GLU A N 1
ATOM 737 C CA . GLU A 1 90 ? -14.269 -0.349 5.946 1.00 90.88 90 GLU A CA 1
ATOM 738 C C . GLU A 1 90 ? -14.549 -0.960 7.326 1.00 90.88 90 GLU A C 1
ATOM 740 O O . GLU A 1 90 ? -15.614 -0.746 7.903 1.00 90.88 90 GLU A O 1
ATOM 745 N N . VAL A 1 91 ? -13.598 -1.710 7.892 1.00 89.69 91 VAL A N 1
ATOM 746 C CA . VAL A 1 91 ? -13.743 -2.276 9.245 1.00 89.69 91 VAL A CA 1
ATOM 747 C C . VAL A 1 91 ? -13.858 -1.161 10.292 1.00 89.69 91 VAL A C 1
ATOM 749 O O . VAL A 1 91 ? -14.721 -1.232 11.163 1.00 89.69 91 VAL A O 1
ATOM 752 N N . ILE A 1 92 ? -13.048 -0.107 10.171 1.00 89.62 92 ILE A N 1
ATOM 753 C CA . ILE A 1 92 ? -13.066 1.056 11.067 1.00 89.62 92 ILE A CA 1
ATOM 754 C C . ILE A 1 92 ? -14.401 1.810 10.987 1.00 89.62 92 ILE A C 1
ATOM 756 O O . ILE A 1 92 ? -14.979 2.134 12.020 1.00 89.62 92 ILE A O 1
ATOM 760 N N . GLN A 1 93 ? -14.925 2.045 9.782 1.00 89.38 93 GLN A N 1
ATOM 761 C CA . GLN A 1 93 ? -16.249 2.647 9.587 1.00 89.38 93 GLN A CA 1
ATOM 762 C C . GLN A 1 93 ? -17.350 1.786 10.213 1.00 89.38 93 GLN A C 1
ATOM 764 O O . GLN A 1 93 ? -18.239 2.301 10.882 1.00 89.38 93 GLN A O 1
ATOM 769 N N . ASN A 1 94 ? -17.273 0.463 10.056 1.00 87.69 94 ASN A N 1
ATOM 770 C CA . ASN A 1 94 ? -18.244 -0.452 10.653 1.00 87.69 94 ASN A CA 1
ATOM 771 C C . ASN A 1 94 ? -18.240 -0.414 12.187 1.00 87.69 94 ASN A C 1
ATOM 773 O O . ASN A 1 94 ? -19.280 -0.668 12.792 1.00 87.69 94 ASN A O 1
ATOM 777 N N . PHE A 1 95 ? -17.115 -0.090 12.834 1.00 85.38 95 PHE A N 1
ATOM 778 C CA . PHE A 1 95 ? -17.105 0.099 14.285 1.00 85.38 95 PHE A CA 1
ATOM 779 C C . PHE A 1 95 ? -17.934 1.302 14.730 1.00 85.38 95 PHE A C 1
ATOM 781 O O . PHE A 1 95 ? -18.602 1.199 15.757 1.00 85.38 95 PHE A O 1
ATOM 788 N N . ALA A 1 96 ? -17.962 2.378 13.932 1.00 84.44 96 ALA A N 1
ATOM 789 C CA . ALA A 1 96 ? -18.758 3.567 14.232 1.00 84.44 96 ALA A CA 1
ATOM 790 C C . ALA A 1 96 ? -20.254 3.228 14.377 1.00 84.44 96 ALA A C 1
ATOM 792 O O . ALA A 1 96 ? -20.954 3.778 15.220 1.00 84.44 96 ALA A O 1
ATOM 793 N N . TRP A 1 97 ? -20.729 2.266 13.580 1.00 83.00 97 TRP A N 1
ATOM 794 C CA . TRP A 1 97 ? -22.113 1.790 13.604 1.00 83.00 97 TRP A CA 1
ATOM 795 C C . TRP A 1 97 ? -22.389 0.714 14.659 1.00 83.00 97 TRP A C 1
ATOM 797 O O . TRP A 1 97 ? -23.521 0.591 15.117 1.00 83.00 97 TRP A O 1
ATOM 807 N N . LYS A 1 98 ? -21.390 -0.107 15.009 1.00 81.56 98 LYS A N 1
ATOM 808 C CA . LYS A 1 98 ? -21.567 -1.263 15.908 1.00 81.56 98 LYS A CA 1
ATOM 809 C C . LYS A 1 98 ? -21.332 -0.950 17.380 1.00 81.56 98 LYS A C 1
ATOM 811 O O . LYS A 1 98 ? -21.971 -1.570 18.222 1.00 81.56 98 LYS A O 1
ATOM 816 N N . VAL A 1 99 ? -20.364 -0.087 17.674 1.00 79.69 99 VAL A N 1
ATOM 817 C CA . VAL A 1 99 ? -19.900 0.186 19.043 1.00 79.69 99 VAL A CA 1
ATOM 818 C C . VAL A 1 99 ? -20.324 1.582 19.476 1.00 79.69 99 VAL A C 1
ATOM 820 O O . VAL A 1 99 ? -20.839 1.740 20.575 1.00 79.69 99 VAL A O 1
ATOM 823 N N . GLY A 1 100 ? -20.163 2.569 18.595 1.00 75.38 100 GLY A N 1
ATOM 824 C CA . GLY A 1 100 ? -20.491 3.958 18.885 1.00 75.38 100 GLY A CA 1
ATOM 825 C C . GLY A 1 100 ? -19.638 4.925 18.074 1.00 75.38 100 GLY A C 1
ATOM 826 O O . GLY A 1 100 ? -18.705 4.526 17.372 1.00 75.38 100 GLY A O 1
ATOM 827 N N . LEU A 1 101 ? -19.984 6.208 18.137 1.00 76.94 101 LEU A N 1
ATOM 828 C CA . LEU A 1 101 ? -19.334 7.249 17.340 1.00 76.94 101 LEU A CA 1
ATOM 829 C C . LEU A 1 101 ? -18.076 7.792 18.031 1.00 76.94 101 LEU A C 1
ATOM 831 O O . LEU A 1 101 ? -17.265 8.445 17.375 1.00 76.94 101 LEU A O 1
ATOM 835 N N . GLU A 1 102 ? -17.866 7.530 19.321 1.00 73.31 102 GLU A N 1
ATOM 836 C CA . GLU A 1 102 ? -16.708 8.054 20.040 1.00 73.31 102 GLU A CA 1
ATOM 837 C C . GLU A 1 102 ? -15.560 7.044 20.121 1.00 73.31 102 GLU A C 1
ATOM 839 O O . GLU A 1 102 ? -15.741 5.844 20.299 1.00 73.31 102 GLU A O 1
ATOM 844 N N . LEU A 1 103 ? -14.323 7.538 20.002 1.00 65.75 103 LEU A N 1
ATOM 845 C CA . LEU A 1 103 ? -13.133 6.681 20.051 1.00 65.75 103 LEU A CA 1
ATOM 846 C C . LEU A 1 103 ? -12.936 6.053 21.444 1.00 65.75 103 LEU A C 1
ATOM 848 O O . LEU A 1 103 ? -12.425 4.942 21.527 1.00 65.75 103 LEU A O 1
ATOM 852 N N . LEU A 1 104 ? -13.349 6.747 22.515 1.00 66.50 104 LEU A N 1
ATOM 853 C CA . LEU A 1 104 ? -13.298 6.238 23.894 1.00 66.50 104 LEU A CA 1
ATOM 854 C C . LEU A 1 104 ? -14.252 5.060 24.131 1.00 66.50 104 LEU A C 1
ATOM 856 O O . LEU A 1 104 ? -14.018 4.280 25.047 1.00 66.50 104 LEU A O 1
ATOM 860 N N . GLU A 1 105 ? -15.292 4.913 23.308 1.00 73.31 105 GLU A N 1
ATOM 861 C CA . GLU A 1 105 ? -16.246 3.801 23.396 1.00 73.31 105 GLU A CA 1
ATOM 862 C C . GLU A 1 105 ? -15.676 2.507 22.793 1.00 73.31 105 GLU A C 1
ATOM 864 O O . GLU A 1 105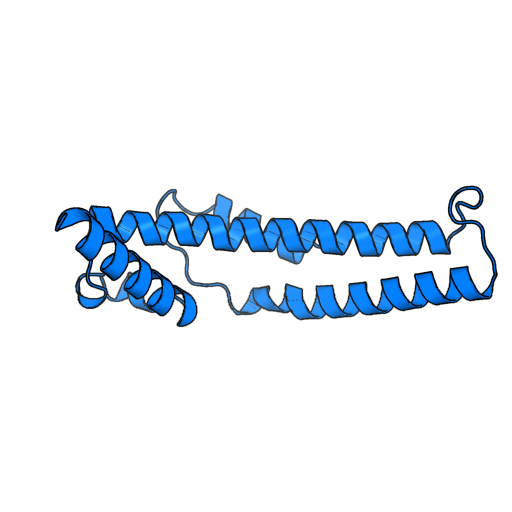 ? -16.217 1.424 23.014 1.00 73.31 105 GLU A O 1
ATOM 869 N N . LEU A 1 106 ? -14.568 2.586 22.044 1.00 77.56 106 LEU A N 1
ATOM 870 C CA . LEU A 1 106 ? -13.894 1.403 21.520 1.00 77.56 106 LEU A CA 1
ATOM 871 C C . LEU A 1 106 ? -13.101 0.691 22.624 1.00 77.56 106 LEU A C 1
ATOM 873 O O . LEU A 1 106 ? -12.332 1.349 23.326 1.00 77.56 106 LEU A O 1
ATOM 877 N N . PRO A 1 107 ? -13.174 -0.650 22.712 1.00 84.44 107 PRO A N 1
ATOM 878 C CA . PRO A 1 107 ? -12.305 -1.435 23.584 1.00 84.44 107 PRO A CA 1
ATOM 879 C C . PRO A 1 107 ? -10.822 -1.106 23.375 1.00 84.44 107 PRO A C 1
ATOM 881 O O . PRO A 1 107 ? -10.371 -0.910 22.237 1.00 84.44 107 PRO A O 1
ATOM 884 N N . GLU A 1 108 ? -10.058 -1.060 24.467 1.00 83.56 108 GLU A N 1
ATOM 885 C CA . GLU A 1 108 ? -8.638 -0.685 24.468 1.00 83.56 108 GLU A CA 1
ATOM 886 C C . GLU A 1 108 ? -7.820 -1.580 23.520 1.00 83.56 108 GLU A C 1
ATOM 888 O O . GLU A 1 108 ? -6.991 -1.089 22.750 1.00 83.56 108 GLU A O 1
ATOM 893 N N . GLU A 1 109 ? -8.172 -2.867 23.420 1.00 84.69 109 GLU A N 1
ATOM 894 C CA . GLU A 1 109 ? -7.522 -3.832 22.529 1.00 84.69 109 GLU A CA 1
ATOM 895 C C . GLU A 1 109 ? -7.692 -3.490 21.040 1.00 84.69 109 GLU A C 1
ATOM 897 O O . GLU A 1 109 ? -6.889 -3.907 20.200 1.00 84.69 109 GLU A O 1
ATOM 902 N N . ILE A 1 110 ? -8.752 -2.763 20.669 1.00 84.31 110 ILE A N 1
ATOM 903 C CA . ILE A 1 110 ? -8.956 -2.269 19.300 1.00 84.31 110 ILE A CA 1
ATOM 904 C C . ILE A 1 110 ? -8.185 -0.964 19.107 1.00 84.31 110 ILE A C 1
ATOM 906 O O . ILE A 1 110 ? -7.558 -0.772 18.061 1.00 84.31 110 ILE A O 1
ATOM 910 N N . GLN A 1 111 ? -8.182 -0.088 20.114 1.00 84.31 111 GLN A N 1
ATOM 911 C CA . GLN A 1 111 ? -7.465 1.184 20.060 1.00 84.31 111 GLN A CA 1
ATOM 912 C C . GLN A 1 111 ? -5.951 1.000 19.891 1.00 84.31 111 GLN A C 1
ATOM 914 O O . GLN A 1 111 ? -5.321 1.791 19.183 1.00 84.31 111 GLN A O 1
ATOM 919 N N . GLU A 1 112 ? -5.361 -0.035 20.488 1.00 88.25 112 GLU A N 1
ATOM 920 C CA . GLU A 1 112 ? -3.940 -0.372 20.323 1.00 88.25 112 GLU A CA 1
ATOM 921 C C . GLU A 1 112 ? -3.593 -0.859 18.907 1.00 88.25 112 GLU A C 1
ATOM 923 O O . GLU A 1 112 ? -2.488 -0.637 18.410 1.00 88.25 112 GLU A O 1
ATOM 928 N N . LYS A 1 113 ? -4.546 -1.492 18.213 1.00 89.12 113 LYS A N 1
ATOM 929 C CA . LYS A 1 113 ? -4.353 -2.027 16.853 1.00 89.12 113 LYS A CA 1
ATOM 930 C C . LYS A 1 113 ? -4.441 -0.963 15.759 1.00 89.12 113 LYS A C 1
ATOM 932 O O . LYS A 1 113 ? -4.079 -1.247 14.610 1.00 89.12 113 LYS A O 1
ATOM 937 N N . LEU A 1 114 ? -4.946 0.224 16.090 1.00 88.38 114 LEU A N 1
ATOM 938 C CA . LEU A 1 114 ? -5.106 1.349 15.174 1.00 88.38 114 LEU A CA 1
ATOM 939 C C . LEU A 1 114 ? -3.835 2.191 15.098 1.00 88.38 114 LEU A C 1
ATOM 941 O O . LEU A 1 114 ? -3.244 2.571 16.108 1.00 88.38 114 LEU A O 1
ATOM 945 N N . SER A 1 115 ? -3.464 2.575 13.881 1.00 90.81 115 SER A N 1
ATOM 946 C CA . SER A 1 115 ? -2.431 3.590 13.671 1.00 90.81 115 SER A CA 1
ATOM 947 C C . SER A 1 115 ? -2.936 5.002 14.034 1.00 90.81 115 SER A C 1
ATOM 949 O O . SER A 1 115 ? -4.143 5.258 13.998 1.00 90.81 115 SER A O 1
ATOM 951 N N . PRO A 1 116 ? -2.044 5.972 14.320 1.00 89.56 116 PRO A N 1
ATOM 952 C CA . PRO A 1 116 ? -2.446 7.353 14.614 1.00 89.56 116 PRO A CA 1
ATOM 953 C C . PRO A 1 116 ? -3.284 7.998 13.498 1.00 89.56 116 PRO A C 1
ATOM 955 O O . PRO A 1 116 ? -4.247 8.718 13.765 1.00 89.56 116 PRO A O 1
ATOM 958 N N . SER A 1 117 ? -2.957 7.705 12.236 1.00 90.19 117 SER A N 1
ATOM 959 C CA . SER A 1 117 ? -3.709 8.190 11.074 1.00 90.19 117 SER A CA 1
ATOM 960 C C . SER A 1 117 ? -5.113 7.587 10.998 1.00 90.19 117 SER A C 1
ATOM 962 O O . SER A 1 117 ? -6.056 8.291 10.649 1.00 90.19 117 SER A O 1
ATOM 964 N N . GLU A 1 118 ? -5.271 6.314 11.366 1.00 91.19 118 GLU A N 1
ATOM 965 C CA . GLU A 1 118 ? -6.574 5.644 11.429 1.00 91.19 118 GLU A CA 1
ATOM 966 C C . GLU A 1 118 ? -7.441 6.172 12.576 1.00 91.19 118 GLU A C 1
ATOM 968 O O . GLU A 1 118 ? -8.641 6.351 12.390 1.00 91.19 118 GLU A O 1
ATOM 973 N N . LYS A 1 119 ? -6.844 6.508 13.729 1.00 90.62 119 LYS A N 1
ATOM 974 C CA . LYS A 1 119 ? -7.558 7.175 14.834 1.00 90.62 119 LYS A CA 1
ATOM 975 C C . LYS A 1 119 ? -8.090 8.546 14.408 1.00 90.62 119 LYS A C 1
ATOM 977 O O . LYS A 1 119 ? -9.249 8.867 14.654 1.00 90.62 119 LYS A O 1
ATOM 982 N N . ASN A 1 120 ? -7.267 9.334 13.708 1.00 91.94 120 ASN A N 1
ATOM 983 C CA . ASN A 1 120 ? -7.688 10.619 13.139 1.00 91.94 120 ASN A CA 1
ATOM 984 C C . ASN A 1 120 ? -8.816 10.440 12.108 1.00 91.94 120 ASN A C 1
ATOM 986 O O . ASN A 1 120 ? -9.786 11.197 12.111 1.00 91.94 120 ASN A O 1
ATOM 990 N N . TYR A 1 121 ? -8.699 9.423 11.250 1.00 92.00 121 TYR A N 1
ATOM 991 C CA . TYR A 1 121 ? -9.719 9.080 10.263 1.00 92.00 121 TYR A CA 1
ATOM 992 C C . TYR A 1 121 ? -11.057 8.713 10.915 1.00 92.00 121 TYR A C 1
ATOM 994 O O . TYR A 1 121 ? -12.084 9.257 10.514 1.00 92.00 121 TYR A O 1
ATOM 1002 N N . PHE A 1 122 ? -11.039 7.857 11.942 1.00 90.06 122 PHE A N 1
ATOM 1003 C CA . PHE A 1 122 ? -12.235 7.482 12.695 1.00 90.06 122 PHE A CA 1
ATOM 1004 C C . PHE A 1 122 ? -12.916 8.711 13.300 1.00 90.06 122 PHE A C 1
ATOM 1006 O O . PHE A 1 122 ? -14.095 8.926 13.051 1.00 90.06 122 PHE A O 1
ATOM 1013 N N . GLY A 1 123 ? -12.165 9.584 13.984 1.00 89.50 123 GLY A N 1
ATOM 1014 C CA . GLY A 1 123 ? -12.725 10.807 14.570 1.00 89.50 123 GLY A CA 1
ATOM 1015 C C . GLY A 1 123 ? -13.413 11.709 13.538 1.00 89.50 123 GLY A C 1
ATOM 1016 O O . GLY A 1 123 ? -14.543 12.141 13.749 1.00 89.50 123 GLY A O 1
ATOM 1017 N N . LYS A 1 124 ? -12.778 11.936 12.379 1.00 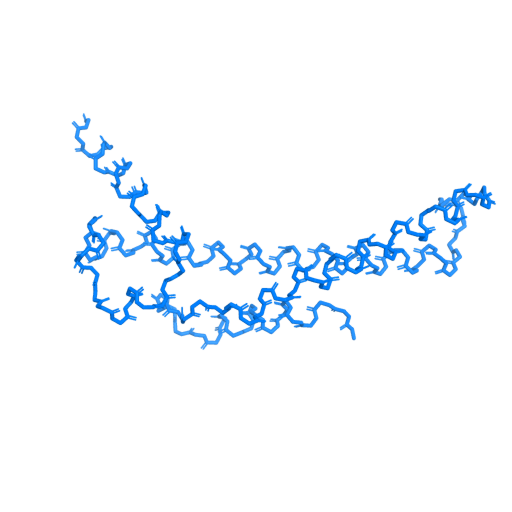90.75 124 LYS A N 1
ATOM 1018 C CA . LYS A 1 124 ? -13.381 12.714 11.281 1.00 90.75 124 LYS A CA 1
ATOM 1019 C C . LYS A 1 124 ? -14.642 12.059 10.724 1.00 90.75 124 LYS A C 1
ATOM 1021 O O . LYS A 1 124 ? -15.613 12.758 10.441 1.00 90.75 124 LYS A O 1
ATOM 1026 N N . HIS A 1 125 ? -14.620 10.738 10.549 1.00 89.75 125 HIS A N 1
ATOM 1027 C CA . HIS A 1 125 ? -15.771 9.988 10.061 1.00 89.75 125 HIS A CA 1
ATOM 1028 C C . HIS A 1 125 ? -16.946 10.084 11.038 1.00 89.75 125 HIS A C 1
ATOM 1030 O O . HIS A 1 125 ? -18.052 10.427 10.627 1.00 89.75 125 HIS A O 1
ATOM 1036 N N . SER A 1 126 ? -16.692 9.891 12.330 1.00 87.75 126 SER A N 1
ATOM 1037 C CA . SER A 1 126 ? -17.696 10.020 13.381 1.00 87.75 126 SER A CA 1
ATOM 1038 C C . SER A 1 126 ? -18.302 11.417 13.455 1.00 87.75 126 SER A C 1
ATOM 1040 O O . SER A 1 126 ? -19.522 11.543 13.513 1.00 87.75 126 SER A O 1
ATOM 1042 N N . SER A 1 127 ? -17.492 12.481 13.387 1.00 88.31 127 SER A N 1
ATOM 1043 C CA . SER A 1 127 ? -18.015 13.856 13.361 1.00 88.31 127 SER A CA 1
ATOM 1044 C C . SER A 1 127 ? -18.899 14.115 12.138 1.00 88.31 127 SER A C 1
ATOM 1046 O O . SER A 1 127 ? -19.948 14.748 12.258 1.00 88.31 127 SER A O 1
ATOM 1048 N N . ALA A 1 128 ? -18.514 13.595 10.967 1.00 88.56 128 ALA A N 1
ATOM 1049 C CA . ALA A 1 128 ? -19.330 13.699 9.760 1.00 88.56 128 ALA A CA 1
ATOM 1050 C C . ALA A 1 128 ? -20.665 12.949 9.917 1.00 88.56 128 ALA A C 1
ATOM 1052 O O . ALA A 1 128 ? -21.718 13.509 9.608 1.00 88.56 128 ALA A O 1
ATOM 1053 N N . LEU A 1 129 ? -20.651 11.737 10.482 1.00 87.62 129 LEU A N 1
ATOM 1054 C CA . LEU A 1 129 ? -21.873 10.982 10.773 1.00 87.62 129 LEU A CA 1
ATOM 1055 C C . LEU A 1 129 ? -22.790 11.726 11.752 1.00 87.62 129 LEU A C 1
ATOM 1057 O O . LEU A 1 129 ? -23.975 11.898 11.469 1.00 87.62 129 LEU A O 1
ATOM 1061 N N . GLN A 1 130 ? -22.241 12.254 12.849 1.00 86.44 130 GLN A N 1
ATOM 1062 C CA . GLN A 1 130 ? -22.996 13.059 13.814 1.00 86.44 130 GLN A CA 1
ATOM 1063 C C . GLN A 1 130 ? -23.647 14.287 13.166 1.00 86.44 130 GLN A C 1
ATOM 1065 O O . GLN A 1 130 ? -24.781 14.616 13.506 1.00 86.44 130 GLN A O 1
ATOM 1070 N N . SER A 1 131 ? -22.956 14.967 12.242 1.00 88.12 131 SER A N 1
ATOM 1071 C CA . SER A 1 131 ? -23.553 16.088 11.506 1.00 88.12 131 SER A CA 1
ATOM 1072 C C . SER A 1 131 ? -24.676 15.645 10.567 1.00 88.12 131 SER A C 1
ATOM 1074 O O . SER A 1 131 ? -25.686 16.335 10.482 1.00 88.12 131 SER A O 1
ATOM 1076 N N . SER A 1 132 ? -24.545 14.480 9.922 1.00 83.94 132 SER A N 1
ATOM 1077 C CA . SER A 1 132 ? -25.565 13.969 9.000 1.00 83.94 132 SER A CA 1
ATOM 1078 C C . SER A 1 132 ? -26.844 13.503 9.698 1.00 83.94 132 SER A C 1
ATOM 1080 O O . SER A 1 132 ? -27.919 13.672 9.145 1.00 83.94 132 SER A O 1
ATOM 1082 N N . CYS A 1 133 ? -26.752 12.979 10.925 1.00 75.88 133 CYS A N 1
ATOM 1083 C CA . CYS A 1 133 ? -27.922 12.541 11.695 1.00 75.88 133 CYS A CA 1
ATOM 1084 C C . CYS A 1 133 ? -28.681 13.690 12.385 1.00 75.88 133 CYS A C 1
ATOM 1086 O O . CYS A 1 133 ? -29.730 13.449 12.976 1.00 75.88 133 CYS A O 1
ATOM 1088 N N . LYS A 1 134 ? -28.136 14.915 12.382 1.00 65.38 134 LYS A N 1
ATOM 1089 C CA . LYS A 1 134 ? -28.762 16.108 12.983 1.00 65.38 134 LYS A CA 1
ATOM 1090 C C . LYS A 1 134 ? -29.542 16.964 11.974 1.00 65.38 134 LYS A C 1
ATOM 1092 O O . LYS A 1 134 ? -30.153 17.944 12.396 1.00 65.38 134 LYS A O 1
ATOM 1097 N N . ALA A 1 135 ? -29.472 16.632 10.685 1.00 48.59 135 ALA A N 1
ATOM 1098 C CA . ALA A 1 135 ? -30.222 17.271 9.604 1.00 48.59 135 ALA A CA 1
ATOM 1099 C C . ALA A 1 135 ? -31.523 16.507 9.334 1.00 48.59 135 ALA A C 1
ATOM 1101 O O . ALA A 1 135 ? -32.528 17.183 9.025 1.00 48.59 135 ALA A O 1
#

Secondary structure (DSSP, 8-state):
-TTHHHHHHHHHHHHSPTT--PPP-GGGGGHHHHHHHHHHHHHHHHHHHHHTT--TTT---HHHHHHHHHHHHHHHHHHHHHHHHHHHHHHHHHHHHHT-SSGGGS-HHHHTTS-HHHHHHHHHHHHHHHHHTT-

pLDDT: mean 85.36, std 8.34, range [48.59, 96.06]

Sequence (135 aa):
MYARKGYELVKDLANGEKGQLQPFNVRRFVISCQCTQHYLELQALIRKMQEESVDVRETRNSDHYGALIHHLSLIRNKRCLMAYVHNRAEVIQNFAWKVGLELLELPEEIQEKLSPSEKNYFGKHSSALQSSCKA

Foldseek 3Di:
DALVLLVVLVVVVVVDDPLDQAADCPVSVCVVVVLVVLVVLLVVLVVVCVVVVPDLVPDPDPSNVSNVVSVVNNVSSVVSVCVNVVSNLVSLLVCCVVQHLDP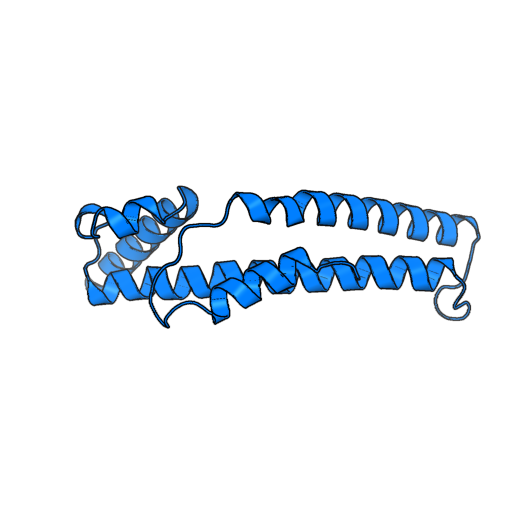VSDDPVVVNRDDPVSNVVSNVSSVVVVVVVVD

Radius of gyration: 20.67 Å; chains: 1; bounding box: 50×32×57 Å

InterPro domains:
  IPR005339 GINS complex, subunit Psf1 [PTHR12914] (1-131)
  IPR005339 GINS complex, subunit Psf1 [cd11710] (3-131)
  IPR021151 GINS subunit, domain A [PF05916] (48-129)
  IPR036224 GINS, helical bundle-like domain superfamily [SSF158573] (1-130)